Protein AF-A0A095Z641-F1 (afdb_monomer_lite)

Foldseek 3Di:
DPDAPVVLLVVLVVLVVCLVPVLVVDDLVCNVVNLVVSLVSLVVSLVSCVVVVHDPSVVVSLVVLVVLLVLLVVVVVCCVPPVDDPDPVSCVSLVSLPPRPCSNVSSVSSNVSSVVSVVVVVVSPVPPPD

pLDDT: mean 86.84, std 12.63, range [34.56, 96.25]

Struct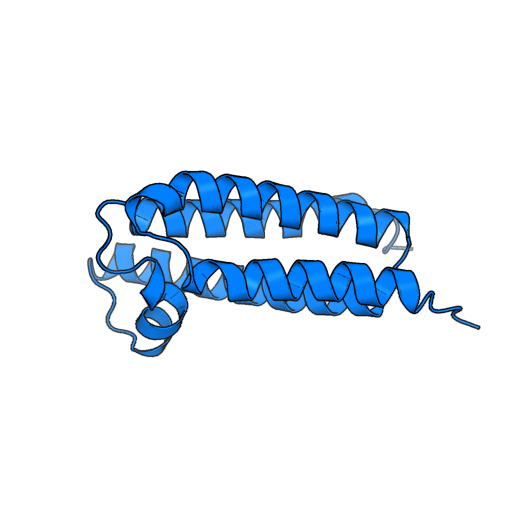ure (mmCIF, N/CA/C/O backbone):
data_AF-A0A095Z641-F1
#
_entry.id   AF-A0A095Z641-F1
#
loop_
_atom_site.group_PDB
_atom_site.id
_atom_site.type_symbol
_atom_site.label_atom_id
_atom_site.label_alt_id
_atom_site.label_comp_id
_atom_site.label_asym_id
_atom_site.label_entity_id
_atom_site.label_seq_id
_atom_site.pdbx_PDB_ins_code
_atom_site.Cartn_x
_atom_site.Cartn_y
_atom_site.Cartn_z
_atom_site.occupancy
_atom_site.B_iso_or_equiv
_atom_site.auth_seq_id
_atom_site.auth_comp_id
_atom_site.auth_asym_id
_atom_site.auth_atom_id
_atom_site.pdbx_PDB_model_num
ATOM 1 N N . MET A 1 1 ? 21.417 10.184 -21.252 1.00 47.69 1 MET A N 1
ATOM 2 C CA . MET A 1 1 ? 20.077 10.783 -21.422 1.00 47.69 1 MET A CA 1
ATOM 3 C C . MET A 1 1 ? 19.066 9.783 -20.887 1.00 47.69 1 MET A C 1
ATOM 5 O O . MET A 1 1 ? 19.011 8.681 -21.414 1.00 47.69 1 MET A O 1
ATOM 9 N N . ILE A 1 2 ? 18.374 10.094 -19.788 1.00 59.62 2 ILE A N 1
ATOM 10 C CA . ILE A 1 2 ? 17.323 9.218 -19.249 1.00 59.62 2 ILE A CA 1
ATOM 11 C C . ILE A 1 2 ? 16.138 9.323 -20.210 1.00 59.62 2 ILE A C 1
ATOM 13 O O . ILE A 1 2 ? 15.540 10.389 -20.326 1.00 59.62 2 ILE A O 1
ATOM 17 N N . VAL A 1 3 ? 15.839 8.252 -20.942 1.00 65.88 3 VAL A N 1
ATOM 18 C CA . VAL A 1 3 ? 14.657 8.200 -21.809 1.00 65.88 3 VAL A CA 1
ATOM 19 C C . VAL A 1 3 ? 13.490 7.757 -20.939 1.00 65.88 3 VAL A C 1
ATOM 21 O O . VAL A 1 3 ? 13.396 6.591 -20.564 1.00 65.88 3 VAL A O 1
ATOM 24 N N . ILE A 1 4 ? 12.646 8.711 -20.558 1.00 77.12 4 ILE A N 1
ATOM 25 C CA . ILE A 1 4 ? 11.441 8.444 -19.773 1.00 77.12 4 ILE A CA 1
ATOM 26 C C . ILE A 1 4 ? 10.351 7.977 -20.735 1.00 77.12 4 ILE A C 1
ATOM 28 O O . ILE A 1 4 ? 9.922 8.731 -21.609 1.00 77.12 4 ILE A O 1
ATOM 32 N N . ASP A 1 5 ? 9.885 6.742 -20.563 1.00 87.19 5 ASP A N 1
ATOM 33 C CA . ASP A 1 5 ? 8.707 6.250 -21.273 1.00 87.19 5 ASP A CA 1
ATOM 34 C C . ASP A 1 5 ? 7.441 6.786 -20.589 1.00 87.19 5 ASP A C 1
ATOM 36 O O . ASP A 1 5 ? 6.892 6.186 -19.660 1.00 87.19 5 ASP A O 1
ATOM 40 N N . VAL A 1 6 ? 7.003 7.962 -21.045 1.00 90.75 6 VAL A N 1
ATOM 41 C CA . VAL A 1 6 ? 5.873 8.713 -20.475 1.00 90.75 6 VAL A CA 1
ATOM 42 C C . VAL A 1 6 ? 4.592 7.877 -20.435 1.00 90.75 6 VAL A C 1
ATOM 44 O O . VAL A 1 6 ? 3.828 7.964 -19.476 1.00 90.75 6 VAL A O 1
ATOM 47 N N . ILE A 1 7 ? 4.358 7.028 -21.441 1.00 92.81 7 ILE A N 1
ATOM 48 C CA . ILE A 1 7 ? 3.147 6.202 -21.511 1.00 92.81 7 ILE A CA 1
ATOM 49 C C . ILE A 1 7 ? 3.172 5.145 -20.409 1.00 92.81 7 ILE A C 1
ATOM 51 O O . ILE A 1 7 ? 2.153 4.896 -19.758 1.00 92.81 7 ILE A O 1
ATOM 55 N N . LYS A 1 8 ? 4.325 4.510 -20.185 1.00 93.25 8 LYS A N 1
ATOM 56 C CA . LYS A 1 8 ? 4.454 3.492 -19.139 1.00 93.25 8 LYS A CA 1
ATOM 57 C C . LYS A 1 8 ? 4.393 4.089 -17.737 1.00 93.25 8 LYS A C 1
ATOM 59 O O . LYS A 1 8 ? 3.746 3.485 -16.883 1.00 93.25 8 LYS A O 1
ATOM 64 N N . GLU A 1 9 ? 5.002 5.255 -17.528 1.00 95.25 9 GLU A N 1
ATOM 65 C CA . GLU A 1 9 ? 4.899 6.019 -16.277 1.00 95.25 9 GLU A CA 1
ATOM 66 C C . GLU A 1 9 ? 3.438 6.372 -15.973 1.00 95.25 9 GLU A C 1
ATOM 68 O O . GLU A 1 9 ? 2.926 6.047 -14.904 1.00 95.25 9 GLU A O 1
ATOM 73 N N . LEU A 1 10 ? 2.721 6.948 -16.944 1.00 95.06 10 LEU A N 1
ATOM 74 C CA . LEU A 1 10 ? 1.322 7.332 -16.764 1.00 95.06 10 LEU A CA 1
ATOM 75 C C . LEU A 1 10 ? 0.437 6.132 -16.399 1.00 95.06 10 LEU A C 1
ATOM 77 O O . LEU A 1 10 ? -0.399 6.240 -15.507 1.00 95.06 10 LEU A O 1
ATOM 81 N N . LYS A 1 11 ? 0.639 4.970 -17.034 1.00 94.81 11 LYS A N 1
ATOM 82 C CA . LYS A 1 11 ? -0.106 3.744 -16.699 1.00 94.81 11 LYS A CA 1
ATOM 83 C C . LYS A 1 11 ? 0.092 3.327 -15.242 1.00 94.81 11 LYS A C 1
ATOM 85 O O . LYS A 1 11 ? -0.888 3.025 -14.567 1.00 94.81 11 LYS A O 1
ATOM 90 N N . ALA A 1 12 ? 1.332 3.326 -14.754 1.00 95.44 12 ALA A N 1
ATOM 91 C CA . ALA A 1 12 ? 1.617 2.973 -13.365 1.00 95.44 12 ALA A CA 1
ATOM 92 C C . ALA A 1 12 ? 1.005 3.989 -12.384 1.00 95.44 12 ALA A C 1
ATOM 94 O O . ALA A 1 12 ? 0.417 3.592 -11.378 1.00 95.44 12 ALA A O 1
ATOM 95 N N . LEU A 1 13 ? 1.066 5.285 -12.705 1.00 96.25 13 LEU A N 1
ATOM 96 C CA . LEU A 1 13 ? 0.443 6.348 -11.909 1.00 96.25 13 LEU A CA 1
ATOM 97 C C . LEU A 1 13 ? -1.076 6.222 -11.838 1.00 96.25 13 LEU A C 1
ATOM 99 O O . LEU A 1 13 ? -1.642 6.334 -10.753 1.00 96.25 13 LEU A O 1
ATOM 103 N N . LEU A 1 14 ? -1.734 5.928 -12.959 1.00 96.00 14 LEU A N 1
ATOM 104 C CA . LEU A 1 14 ? -3.180 5.714 -12.987 1.00 96.00 14 LEU A CA 1
ATOM 105 C C . LEU A 1 14 ? -3.595 4.528 -12.113 1.00 96.00 14 LEU A C 1
ATOM 107 O O . LEU A 1 14 ? -4.579 4.633 -11.384 1.00 96.00 14 LEU A O 1
ATOM 111 N N . ILE A 1 15 ? -2.830 3.431 -12.132 1.00 95.62 15 ILE A N 1
ATOM 112 C CA . ILE A 1 15 ? -3.103 2.277 -11.266 1.00 95.62 15 ILE A CA 1
ATOM 113 C C . ILE A 1 15 ? -2.912 2.648 -9.789 1.00 95.62 15 ILE A C 1
ATOM 115 O O . ILE A 1 15 ? -3.758 2.309 -8.966 1.00 95.62 15 ILE A O 1
ATOM 119 N N . MET A 1 16 ? -1.852 3.382 -9.438 1.00 95.62 16 MET A N 1
ATOM 120 C CA . MET A 1 16 ? -1.638 3.835 -8.056 1.00 95.62 16 MET A CA 1
ATOM 121 C C . MET A 1 16 ? -2.768 4.744 -7.559 1.00 95.62 16 MET A C 1
ATOM 123 O O . MET A 1 16 ? -3.284 4.533 -6.463 1.00 95.62 16 MET A O 1
ATOM 127 N N . ILE A 1 17 ? -3.184 5.719 -8.372 1.00 95.12 17 ILE A N 1
ATOM 128 C CA . ILE A 1 17 ? -4.308 6.613 -8.057 1.00 95.12 17 ILE A CA 1
ATOM 129 C C . ILE A 1 17 ? -5.592 5.803 -7.882 1.00 95.12 17 ILE A C 1
ATOM 131 O O . ILE A 1 17 ? -6.319 6.009 -6.912 1.00 95.12 17 ILE A O 1
ATOM 135 N N . PHE A 1 18 ? -5.847 4.846 -8.778 1.00 95.06 18 PHE A N 1
ATOM 136 C CA . PHE A 1 18 ? -6.981 3.940 -8.656 1.00 95.06 18 PHE A CA 1
ATOM 137 C C . PHE A 1 18 ? -6.946 3.177 -7.329 1.00 95.06 18 PHE A C 1
ATOM 139 O O . PHE A 1 18 ? -7.953 3.165 -6.626 1.00 95.06 18 PHE A O 1
ATOM 146 N N . CYS A 1 19 ? -5.805 2.605 -6.934 1.00 93.62 19 CYS A N 1
ATOM 147 C CA . CYS A 1 19 ? -5.686 1.866 -5.676 1.00 93.62 19 CYS A CA 1
ATOM 148 C C . CYS A 1 19 ? -5.971 2.725 -4.436 1.00 93.62 19 CYS A C 1
ATOM 150 O O . CYS A 1 19 ? -6.568 2.230 -3.486 1.00 93.62 19 CYS A O 1
ATOM 152 N N . VAL A 1 20 ? -5.569 3.999 -4.440 1.00 91.69 20 VAL A N 1
ATOM 153 C CA . VAL A 1 20 ? -5.824 4.916 -3.316 1.00 91.69 20 VAL A CA 1
ATOM 154 C C . VAL A 1 20 ? -7.287 5.357 -3.281 1.00 91.69 20 VAL A C 1
ATOM 156 O O . VAL A 1 20 ? -7.915 5.330 -2.227 1.00 91.69 20 VAL A O 1
ATOM 159 N N . LEU A 1 21 ? -7.849 5.753 -4.426 1.00 92.56 21 LEU A N 1
ATOM 160 C CA . LEU A 1 21 ? -9.191 6.336 -4.475 1.00 92.56 21 LEU A CA 1
ATOM 161 C C . LEU A 1 21 ? -10.306 5.294 -4.384 1.00 92.56 21 LEU A C 1
ATOM 163 O O . LEU A 1 21 ? -11.354 5.572 -3.807 1.00 92.56 21 LEU A O 1
ATOM 167 N N . SER A 1 22 ? -10.105 4.095 -4.933 1.00 91.44 22 SER A N 1
ATOM 168 C CA . SER A 1 22 ? -11.151 3.062 -4.977 1.00 91.44 22 SER A CA 1
ATOM 169 C C . SER A 1 22 ? -11.599 2.594 -3.591 1.00 91.44 22 SER A C 1
ATOM 171 O O . SER A 1 22 ? -12.759 2.222 -3.436 1.00 91.44 22 SER A O 1
ATOM 173 N N . VAL A 1 23 ? -10.739 2.709 -2.572 1.00 88.00 23 VAL A N 1
ATOM 174 C CA . VAL A 1 23 ? -11.053 2.386 -1.168 1.00 88.00 23 VAL A CA 1
ATOM 175 C C . VAL A 1 23 ? -12.292 3.148 -0.678 1.00 88.00 23 VAL A C 1
ATOM 177 O O . VAL A 1 23 ? -13.111 2.582 0.040 1.00 88.00 23 VAL A O 1
ATOM 180 N N . PHE A 1 24 ? -12.491 4.396 -1.117 1.00 87.75 24 PHE A N 1
ATOM 181 C CA . PHE A 1 24 ? -13.612 5.239 -0.681 1.00 87.75 24 PHE A CA 1
ATOM 182 C C . PHE A 1 24 ? -14.971 4.851 -1.283 1.00 87.75 24 PHE A C 1
ATOM 184 O O . PHE A 1 24 ? -16.002 5.314 -0.801 1.00 87.75 24 PHE A O 1
ATOM 191 N N . PHE A 1 25 ? -14.997 4.010 -2.320 1.00 89.00 25 PHE A N 1
ATOM 192 C CA . PHE A 1 25 ? -16.223 3.653 -3.047 1.00 89.00 25 PHE A CA 1
ATOM 193 C C . PHE A 1 25 ? -16.736 2.243 -2.725 1.00 89.00 25 PHE A C 1
ATOM 195 O O . PHE A 1 25 ? -17.742 1.802 -3.282 1.00 89.00 25 PHE A O 1
ATOM 202 N N . VAL A 1 26 ? -16.054 1.515 -1.840 1.00 88.50 26 VAL A N 1
ATOM 203 C CA . VAL A 1 26 ? -16.333 0.102 -1.564 1.00 88.50 26 VAL A CA 1
ATOM 204 C C . VAL A 1 26 ? -17.312 -0.042 -0.407 1.00 88.50 26 VAL A C 1
ATOM 206 O O . VAL A 1 26 ? -17.186 0.590 0.642 1.00 88.50 26 VAL A O 1
ATOM 209 N N . ARG A 1 27 ? -18.302 -0.921 -0.582 1.00 86.62 27 ARG A N 1
ATOM 210 C CA . ARG A 1 27 ? -19.245 -1.273 0.485 1.00 86.62 27 ARG A CA 1
ATOM 211 C C . ARG A 1 27 ? -18.531 -2.096 1.554 1.00 86.62 27 ARG A C 1
ATOM 213 O O . ARG A 1 27 ? -17.745 -2.978 1.224 1.00 86.62 27 ARG A O 1
ATOM 220 N N . LYS A 1 28 ? -18.890 -1.897 2.827 1.00 84.12 28 LYS A N 1
ATOM 221 C CA . LYS A 1 28 ? -18.287 -2.610 3.973 1.00 84.12 28 LYS A CA 1
ATOM 222 C C . LYS A 1 28 ? -18.250 -4.138 3.798 1.00 84.12 28 LYS A C 1
ATOM 224 O O . LYS A 1 28 ? -17.245 -4.757 4.120 1.00 84.12 28 LYS A O 1
ATOM 229 N N . ALA A 1 29 ? -19.308 -4.731 3.237 1.00 86.44 29 ALA A N 1
ATOM 230 C CA . ALA A 1 29 ? -19.397 -6.177 2.999 1.00 86.44 29 ALA A CA 1
ATOM 231 C C . ALA A 1 29 ? -18.354 -6.712 1.998 1.00 86.44 29 ALA A C 1
ATOM 233 O O . ALA A 1 29 ? -17.939 -7.862 2.098 1.00 86.44 29 ALA A O 1
ATOM 234 N N . ASP A 1 30 ? -17.909 -5.873 1.060 1.00 90.12 30 ASP A N 1
ATOM 235 C CA . ASP A 1 30 ? -16.990 -6.248 -0.018 1.00 90.12 30 ASP A CA 1
ATOM 236 C C . ASP A 1 30 ? -15.526 -5.883 0.316 1.00 90.12 30 ASP A C 1
ATOM 238 O O . ASP A 1 30 ? -14.618 -6.158 -0.471 1.00 90.12 30 ASP A O 1
ATOM 242 N N . MET A 1 31 ? -15.278 -5.275 1.486 1.00 89.81 31 MET A N 1
ATOM 243 C CA . MET A 1 31 ? -13.994 -4.673 1.861 1.00 89.81 31 MET A CA 1
ATOM 244 C C . MET A 1 31 ? -12.841 -5.685 1.883 1.00 89.81 31 MET A C 1
ATOM 246 O O . MET A 1 31 ? -11.758 -5.392 1.382 1.00 89.81 31 MET A O 1
ATOM 250 N N . THR A 1 32 ? -13.069 -6.898 2.395 1.00 91.50 32 THR A N 1
ATOM 251 C CA . THR A 1 32 ? -12.042 -7.953 2.441 1.00 91.50 32 THR A CA 1
ATOM 252 C C . THR A 1 32 ? -11.612 -8.399 1.046 1.00 91.50 32 THR A C 1
ATOM 254 O O . THR A 1 32 ? -10.418 -8.494 0.760 1.00 91.50 32 THR A O 1
ATOM 257 N N . ILE A 1 33 ? -12.581 -8.652 0.159 1.00 92.94 33 ILE A N 1
ATOM 258 C CA . ILE A 1 33 ? -12.313 -9.063 -1.227 1.00 92.94 33 ILE A CA 1
ATOM 259 C C . ILE A 1 33 ? -11.595 -7.933 -1.958 1.00 92.94 33 ILE A C 1
ATOM 261 O O . ILE A 1 33 ? -10.595 -8.156 -2.638 1.00 92.94 33 ILE A O 1
ATOM 265 N N . PHE A 1 34 ? -12.071 -6.706 -1.772 1.00 92.94 34 PHE A N 1
ATOM 266 C CA . PHE A 1 34 ? -11.455 -5.528 -2.348 1.00 92.94 34 PHE A CA 1
ATOM 267 C C . PHE A 1 34 ? -10.002 -5.342 -1.883 1.00 92.94 34 PHE A C 1
ATOM 269 O O . PHE A 1 34 ? -9.125 -5.108 -2.713 1.00 92.94 34 PHE A O 1
ATOM 276 N N . LEU A 1 35 ? -9.707 -5.531 -0.593 1.00 92.94 35 LEU A N 1
ATOM 277 C CA . LEU A 1 35 ? -8.346 -5.442 -0.060 1.00 92.94 35 LEU A CA 1
ATOM 278 C C . LEU A 1 35 ? -7.412 -6.487 -0.688 1.00 92.94 35 LEU A C 1
ATOM 280 O O . LEU A 1 35 ? -6.261 -6.179 -1.014 1.00 92.94 35 LEU A O 1
ATOM 284 N N . ALA A 1 36 ? -7.908 -7.706 -0.919 1.00 94.81 36 ALA A N 1
ATOM 285 C CA . ALA A 1 36 ? -7.168 -8.740 -1.637 1.00 94.81 36 ALA A CA 1
ATOM 286 C C . ALA A 1 36 ? -6.882 -8.333 -3.093 1.00 94.81 36 ALA A C 1
ATOM 288 O O . ALA A 1 36 ? -5.748 -8.464 -3.556 1.00 94.8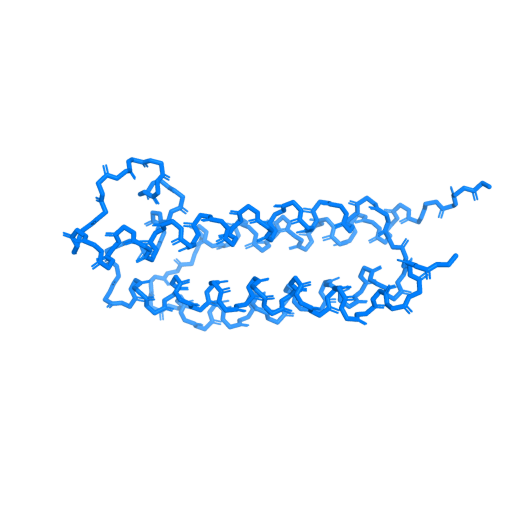1 36 ALA A O 1
ATOM 289 N N . VAL A 1 37 ? -7.869 -7.767 -3.795 1.00 95.31 37 VAL A N 1
ATOM 290 C CA . VAL A 1 37 ? -7.696 -7.250 -5.161 1.00 95.31 37 VAL A CA 1
ATOM 291 C C . VAL A 1 37 ? -6.658 -6.126 -5.188 1.00 95.31 37 VAL A C 1
ATOM 293 O O . VAL A 1 37 ? -5.694 -6.211 -5.947 1.00 95.31 37 VAL A O 1
ATOM 296 N N . ILE A 1 38 ? -6.777 -5.119 -4.319 1.00 94.88 38 ILE A N 1
ATOM 297 C CA . ILE A 1 38 ? -5.801 -4.023 -4.217 1.00 94.88 38 ILE A CA 1
ATOM 298 C C . ILE A 1 38 ? -4.395 -4.542 -3.913 1.00 94.88 38 ILE A C 1
ATOM 300 O O . ILE A 1 38 ? -3.427 -4.054 -4.496 1.00 94.88 38 ILE A O 1
ATOM 304 N N . SER A 1 39 ? -4.267 -5.571 -3.073 1.00 95.38 39 SER A N 1
ATOM 305 C CA . SER A 1 39 ? -2.974 -6.200 -2.786 1.00 95.38 39 SER A CA 1
ATOM 306 C C . SER A 1 39 ? -2.321 -6.756 -4.055 1.00 95.38 39 SER A C 1
ATOM 308 O O . SER A 1 39 ? -1.136 -6.519 -4.293 1.00 95.38 39 SER A O 1
ATOM 310 N N . VAL A 1 40 ? -3.100 -7.433 -4.908 1.00 96.00 40 VAL A N 1
ATOM 311 C CA . VAL A 1 40 ? -2.628 -7.939 -6.206 1.00 96.00 40 VAL A CA 1
ATOM 312 C C . VAL A 1 40 ? -2.243 -6.790 -7.137 1.00 96.00 40 VAL A C 1
ATOM 314 O O . VAL A 1 40 ? -1.169 -6.829 -7.734 1.00 96.00 40 VAL A O 1
ATOM 317 N N . PHE A 1 41 ? -3.064 -5.741 -7.236 1.00 95.62 41 PHE A N 1
ATOM 318 C CA . PHE A 1 41 ? -2.758 -4.582 -8.079 1.00 95.62 41 PHE A CA 1
ATOM 319 C C . PHE A 1 41 ? -1.472 -3.870 -7.650 1.00 95.62 41 PHE A C 1
ATOM 321 O O . PHE A 1 41 ? -0.634 -3.566 -8.500 1.00 95.62 41 PHE A O 1
ATOM 328 N N . LEU A 1 42 ? -1.271 -3.639 -6.350 1.00 95.06 42 LEU A N 1
ATOM 329 C CA . LEU A 1 42 ? -0.047 -3.021 -5.831 1.00 95.06 42 LEU A CA 1
ATOM 330 C C . LEU A 1 42 ? 1.183 -3.892 -6.106 1.00 95.06 42 LEU A C 1
ATOM 332 O O . LEU A 1 42 ? 2.217 -3.376 -6.530 1.00 95.06 42 LEU A O 1
ATOM 336 N N . PHE A 1 43 ? 1.058 -5.209 -5.942 1.00 94.44 43 PHE A N 1
ATOM 337 C CA . PHE A 1 43 ? 2.134 -6.149 -6.243 1.00 94.44 43 PHE A CA 1
ATOM 338 C C . PHE A 1 43 ? 2.501 -6.162 -7.735 1.00 94.44 43 PHE A C 1
ATOM 340 O O . PHE A 1 43 ? 3.670 -6.014 -8.091 1.00 94.44 43 PHE A O 1
ATOM 347 N N . LEU A 1 44 ? 1.508 -6.265 -8.625 1.00 94.44 44 LEU A N 1
ATOM 348 C CA . LEU A 1 44 ? 1.723 -6.210 -10.075 1.00 94.44 44 LEU A CA 1
ATOM 349 C C . LEU A 1 44 ? 2.303 -4.862 -10.516 1.00 94.44 44 LEU A C 1
ATOM 351 O O . LEU A 1 44 ? 3.163 -4.824 -11.395 1.00 94.44 44 LEU A O 1
ATOM 355 N N . THR A 1 45 ? 1.879 -3.767 -9.883 1.00 94.44 45 THR A N 1
ATOM 356 C CA . THR A 1 45 ? 2.404 -2.424 -10.160 1.00 94.44 45 THR A CA 1
ATOM 357 C C . THR A 1 45 ? 3.877 -2.318 -9.777 1.00 94.44 45 THR A C 1
ATOM 359 O O . THR A 1 45 ? 4.666 -1.826 -10.580 1.00 94.44 45 THR A O 1
ATOM 362 N N . SER A 1 46 ? 4.278 -2.841 -8.612 1.00 93.62 46 SER A N 1
ATOM 363 C CA . SER A 1 46 ? 5.692 -2.923 -8.208 1.00 93.62 46 SER A CA 1
ATOM 364 C C . SER A 1 46 ? 6.527 -3.709 -9.229 1.00 93.62 46 SER A C 1
ATOM 366 O O . SER A 1 46 ? 7.537 -3.204 -9.729 1.00 93.62 46 SER A O 1
ATOM 368 N N . LEU A 1 47 ? 6.069 -4.898 -9.642 1.00 92.25 47 LEU A N 1
ATOM 369 C CA . LEU A 1 47 ? 6.762 -5.692 -10.664 1.00 92.25 47 LEU A CA 1
ATOM 370 C C . LEU A 1 47 ? 6.863 -4.958 -12.005 1.00 92.25 47 LEU A C 1
ATOM 372 O O . LEU A 1 47 ? 7.922 -4.964 -12.632 1.00 92.25 47 LEU A O 1
ATOM 376 N N . TYR A 1 48 ? 5.785 -4.303 -12.435 1.00 93.44 48 TYR A N 1
ATOM 377 C CA . TYR A 1 48 ? 5.743 -3.539 -13.678 1.00 93.44 48 TYR A CA 1
ATOM 378 C C . TYR A 1 48 ? 6.709 -2.346 -13.659 1.00 93.44 48 TYR A C 1
ATOM 380 O O . TYR A 1 48 ? 7.443 -2.141 -14.630 1.00 93.44 48 TYR A O 1
ATOM 388 N N . ILE A 1 49 ? 6.750 -1.595 -12.553 1.00 92.94 49 ILE A N 1
ATOM 389 C CA . ILE A 1 49 ? 7.690 -0.488 -12.334 1.00 92.94 49 ILE A CA 1
ATOM 390 C C . ILE A 1 49 ? 9.129 -0.990 -12.452 1.00 92.94 49 ILE A C 1
ATOM 392 O O . ILE A 1 49 ? 9.930 -0.407 -13.187 1.00 92.94 49 ILE A O 1
ATOM 396 N N . ARG A 1 50 ? 9.449 -2.102 -11.779 1.00 89.94 50 ARG A N 1
ATOM 397 C CA . ARG A 1 50 ? 10.790 -2.693 -11.791 1.00 89.94 50 ARG A CA 1
ATOM 398 C C . ARG A 1 50 ? 11.182 -3.212 -13.172 1.00 89.94 50 ARG A C 1
ATOM 400 O O . ARG A 1 50 ? 12.286 -2.928 -13.627 1.00 89.94 50 ARG A O 1
ATOM 407 N N . ALA A 1 51 ? 10.289 -3.938 -13.843 1.00 90.44 51 ALA A N 1
ATOM 408 C CA . ALA A 1 51 ? 10.545 -4.518 -15.160 1.00 90.44 51 ALA A CA 1
ATOM 409 C C . ALA A 1 51 ? 10.788 -3.454 -16.241 1.00 90.44 51 ALA A C 1
ATOM 411 O O . ALA A 1 51 ? 11.550 -3.689 -17.174 1.00 90.44 51 ALA A O 1
ATOM 412 N N . ASN A 1 52 ? 10.162 -2.281 -16.110 1.00 90.25 52 ASN A N 1
ATOM 413 C CA . ASN A 1 52 ? 10.284 -1.191 -17.078 1.00 90.25 52 ASN A CA 1
ATOM 414 C C . ASN A 1 52 ? 11.249 -0.077 -16.646 1.00 90.25 52 ASN A C 1
ATOM 416 O O . ASN A 1 52 ? 11.415 0.883 -17.393 1.00 90.25 52 ASN A O 1
ATOM 420 N N . GLY A 1 53 ? 11.876 -0.181 -15.469 1.00 89.19 53 GLY A N 1
ATOM 421 C CA . GLY A 1 53 ? 12.816 0.829 -14.972 1.00 89.19 53 GLY A CA 1
ATOM 422 C C . GLY A 1 53 ? 12.193 2.217 -14.791 1.00 89.19 53 GLY A C 1
ATOM 423 O O . GLY A 1 53 ? 12.868 3.215 -15.028 1.00 89.19 53 GLY A O 1
ATOM 424 N N . LEU A 1 54 ? 10.913 2.282 -14.405 1.00 91.31 54 LEU A N 1
ATOM 425 C CA . LEU A 1 54 ? 10.178 3.543 -14.247 1.00 91.31 54 LEU A CA 1
ATOM 426 C C . LEU A 1 54 ? 10.721 4.314 -13.043 1.00 91.31 54 LEU A C 1
ATOM 428 O O . LEU A 1 54 ? 10.766 3.779 -11.938 1.00 91.31 54 LEU A O 1
ATOM 432 N N . ILE A 1 55 ? 11.148 5.558 -13.237 1.00 90.25 55 ILE A N 1
ATOM 433 C CA . ILE A 1 55 ? 11.843 6.338 -12.203 1.00 90.25 55 ILE A CA 1
ATOM 434 C C . ILE A 1 55 ? 10.834 7.132 -11.377 1.00 90.25 55 ILE A C 1
ATOM 436 O O . ILE A 1 55 ? 10.902 7.131 -10.147 1.00 90.25 55 ILE A O 1
ATOM 440 N N . ILE A 1 56 ? 9.881 7.788 -12.042 1.00 91.75 56 ILE A N 1
ATOM 441 C CA . ILE A 1 56 ? 8.911 8.666 -11.378 1.00 91.75 56 ILE A CA 1
ATOM 442 C C . ILE A 1 56 ? 7.936 7.812 -10.568 1.00 91.75 56 ILE A C 1
ATOM 444 O O . ILE A 1 56 ? 7.782 8.009 -9.360 1.00 91.75 56 ILE A O 1
ATOM 448 N N . SER A 1 57 ? 7.341 6.808 -11.214 1.00 94.44 57 SER A N 1
ATOM 449 C CA . SER A 1 57 ? 6.383 5.903 -10.581 1.00 94.44 57 SER A CA 1
ATOM 450 C C . SER A 1 57 ? 6.993 5.134 -9.419 1.00 94.44 57 SER A C 1
ATOM 452 O O . SER A 1 57 ? 6.324 4.946 -8.411 1.00 94.44 57 SER A O 1
ATOM 454 N N . LYS A 1 58 ? 8.268 4.738 -9.513 1.00 93.62 58 LYS A N 1
ATOM 455 C CA . LYS A 1 58 ? 8.982 4.067 -8.419 1.00 93.62 58 LYS A CA 1
ATOM 456 C C . LYS A 1 58 ? 9.062 4.932 -7.168 1.00 93.62 58 LYS A C 1
ATOM 458 O O . LYS A 1 58 ? 8.730 4.467 -6.082 1.00 93.62 58 LYS A O 1
ATOM 463 N N . ASN A 1 59 ? 9.471 6.190 -7.320 1.00 92.56 59 ASN A N 1
ATOM 464 C CA . ASN A 1 59 ? 9.593 7.104 -6.187 1.00 92.56 59 ASN A CA 1
ATOM 465 C C . ASN A 1 59 ? 8.230 7.384 -5.545 1.00 92.56 59 ASN A C 1
ATOM 467 O O . ASN A 1 59 ? 8.107 7.323 -4.324 1.00 92.56 59 ASN A O 1
ATOM 471 N N . ILE A 1 60 ? 7.199 7.626 -6.359 1.00 94.75 60 ILE A N 1
ATOM 472 C CA . ILE A 1 60 ? 5.835 7.858 -5.865 1.00 94.75 60 ILE A CA 1
ATOM 473 C C . ILE A 1 60 ? 5.291 6.612 -5.159 1.00 94.75 60 ILE A C 1
ATOM 475 O O . ILE A 1 60 ? 4.775 6.721 -4.048 1.00 94.75 60 ILE A O 1
ATOM 479 N N . PHE A 1 61 ? 5.462 5.428 -5.753 1.00 94.75 61 PHE A N 1
ATOM 480 C CA . PHE A 1 61 ? 5.047 4.161 -5.155 1.00 94.75 61 PHE A CA 1
ATOM 481 C C . PHE A 1 61 ? 5.682 3.965 -3.778 1.00 94.75 61 PHE A C 1
ATOM 483 O O . PHE A 1 61 ? 4.984 3.659 -2.816 1.00 94.75 61 PHE A O 1
ATOM 490 N N . TYR A 1 62 ? 6.987 4.207 -3.646 1.00 91.69 62 TYR A N 1
ATOM 491 C CA . TYR A 1 62 ? 7.655 4.078 -2.354 1.00 91.69 62 TYR A CA 1
ATOM 492 C C . TYR A 1 62 ? 7.179 5.073 -1.317 1.00 91.69 62 TYR A C 1
ATOM 494 O O . TYR A 1 62 ? 7.003 4.677 -0.170 1.00 91.69 62 TYR A O 1
ATOM 502 N N . ILE A 1 63 ? 6.969 6.333 -1.697 1.00 94.12 63 ILE A N 1
ATOM 503 C CA . ILE A 1 63 ? 6.443 7.335 -0.770 1.00 94.12 63 ILE A CA 1
ATOM 504 C C . ILE A 1 63 ? 5.079 6.873 -0.252 1.00 94.12 63 ILE A C 1
ATOM 506 O O . ILE A 1 63 ? 4.884 6.812 0.957 1.00 94.12 63 ILE A O 1
ATOM 510 N N . LEU A 1 64 ? 4.176 6.445 -1.141 1.00 93.75 64 LEU A N 1
ATOM 511 C CA . LEU A 1 64 ? 2.851 5.953 -0.755 1.00 93.75 64 LEU A CA 1
ATOM 512 C C . LEU A 1 64 ? 2.927 4.735 0.175 1.00 93.75 64 LEU A C 1
ATOM 514 O O . LEU A 1 64 ? 2.312 4.732 1.242 1.00 93.75 64 LEU A O 1
ATOM 518 N N . ILE A 1 65 ? 3.698 3.711 -0.203 1.00 94.62 65 ILE A 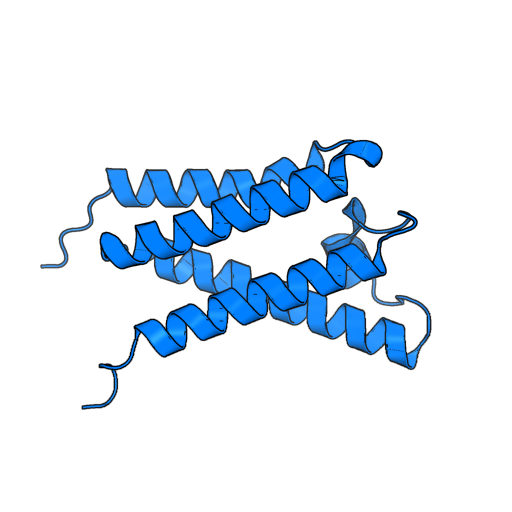N 1
ATOM 519 C CA . ILE A 1 65 ? 3.818 2.473 0.574 1.00 94.62 65 ILE A CA 1
ATOM 520 C C . ILE A 1 65 ? 4.492 2.724 1.928 1.00 94.62 65 ILE A C 1
ATOM 522 O O . ILE A 1 65 ? 4.025 2.201 2.938 1.00 94.62 65 ILE A O 1
ATOM 526 N N . ALA A 1 66 ? 5.554 3.530 1.976 1.00 93.56 66 ALA A N 1
ATOM 527 C CA . ALA A 1 66 ? 6.254 3.852 3.216 1.00 93.56 66 ALA A CA 1
ATOM 528 C C . ALA A 1 66 ? 5.387 4.701 4.153 1.00 93.56 66 ALA A C 1
ATOM 530 O O . ALA A 1 66 ? 5.298 4.388 5.338 1.00 93.56 66 ALA A O 1
ATOM 531 N N . SER A 1 67 ? 4.700 5.724 3.635 1.00 93.38 67 SER A N 1
ATOM 532 C CA . SER A 1 67 ? 3.766 6.526 4.430 1.00 93.38 67 SER A CA 1
ATOM 533 C C . SER A 1 67 ? 2.655 5.659 5.017 1.00 93.38 67 SER A C 1
ATOM 535 O O . SER A 1 67 ? 2.414 5.712 6.221 1.00 93.38 67 SER A O 1
ATOM 537 N N . LEU A 1 68 ? 2.027 4.801 4.205 1.00 93.38 68 LEU A N 1
ATOM 538 C CA . LEU A 1 68 ? 0.982 3.896 4.684 1.00 93.38 68 LEU A CA 1
ATOM 539 C C . LEU A 1 68 ? 1.518 2.892 5.718 1.00 93.38 68 LEU A C 1
ATOM 541 O O . LEU A 1 68 ? 0.848 2.616 6.714 1.00 93.38 68 LEU A O 1
ATOM 545 N N . ASN A 1 69 ? 2.735 2.377 5.531 1.00 95.56 69 ASN A N 1
ATOM 546 C CA . ASN A 1 69 ? 3.378 1.490 6.500 1.00 95.56 69 ASN A CA 1
ATOM 547 C C . ASN A 1 69 ? 3.601 2.180 7.855 1.00 95.56 69 ASN A C 1
ATOM 549 O O . ASN A 1 69 ? 3.270 1.620 8.895 1.00 95.56 69 ASN A O 1
ATOM 553 N N . VAL A 1 70 ? 4.092 3.421 7.846 1.00 94.25 70 VAL A N 1
ATOM 554 C CA . VAL A 1 70 ? 4.300 4.209 9.067 1.00 94.25 70 VAL A CA 1
ATOM 555 C C . VAL A 1 70 ? 2.970 4.483 9.773 1.00 94.25 70 VAL A C 1
ATOM 557 O O . VAL A 1 70 ? 2.863 4.250 10.976 1.00 94.25 70 VAL A O 1
ATOM 560 N N . PHE A 1 71 ? 1.930 4.904 9.046 1.00 93.88 71 PHE A N 1
ATOM 561 C CA . PHE A 1 71 ? 0.610 5.135 9.644 1.00 93.88 71 PHE A CA 1
ATOM 562 C C . PHE A 1 71 ? -0.001 3.856 10.226 1.00 93.88 71 PHE A C 1
ATOM 564 O O . PHE A 1 71 ? -0.515 3.877 11.343 1.00 93.88 71 PHE A O 1
ATOM 571 N N . THR A 1 72 ? 0.086 2.729 9.512 1.00 93.44 72 THR A N 1
ATOM 572 C CA . THR A 1 72 ? -0.424 1.440 10.015 1.00 93.44 72 THR A CA 1
ATOM 573 C C . THR A 1 72 ? 0.359 0.962 11.238 1.00 93.44 72 THR A C 1
ATOM 575 O O . THR A 1 72 ? -0.240 0.444 12.177 1.00 93.44 72 THR A O 1
ATOM 578 N N . MET A 1 73 ? 1.674 1.193 11.284 1.00 93.25 73 MET A N 1
ATOM 579 C CA . MET A 1 73 ? 2.501 0.905 12.455 1.00 93.25 73 MET A CA 1
ATOM 580 C C . MET A 1 73 ? 2.080 1.739 13.669 1.00 93.25 73 MET A C 1
ATOM 582 O O . MET A 1 73 ? 1.864 1.176 14.741 1.00 93.25 73 MET A O 1
ATOM 586 N N . PHE A 1 74 ? 1.916 3.057 13.508 1.00 92.62 74 PHE A N 1
ATOM 587 C CA . PHE A 1 74 ? 1.444 3.929 14.587 1.00 92.62 74 PHE A CA 1
ATOM 588 C C . PHE A 1 74 ? 0.068 3.510 15.100 1.00 92.62 74 PHE A C 1
ATOM 590 O O . PHE A 1 74 ? -0.119 3.424 16.311 1.00 92.6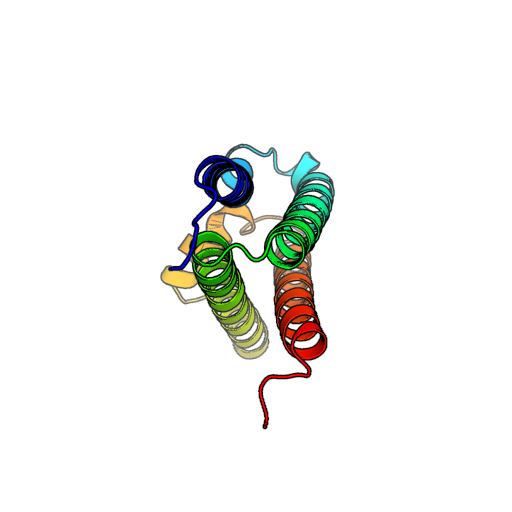2 74 PHE A O 1
ATOM 597 N N . PHE A 1 75 ? -0.854 3.175 14.194 1.00 91.81 75 PHE A N 1
ATOM 598 C CA . PHE A 1 75 ? -2.167 2.656 14.565 1.00 91.81 75 PHE A CA 1
ATOM 599 C C . PHE A 1 75 ? -2.051 1.396 15.426 1.00 91.81 75 PHE A C 1
ATOM 601 O O . PHE A 1 75 ? -2.649 1.317 16.495 1.00 91.81 75 PHE A O 1
ATOM 608 N N . VAL A 1 76 ? -1.273 0.404 14.978 1.00 89.81 76 VAL A N 1
ATOM 609 C CA . VAL A 1 76 ? -1.113 -0.862 15.707 1.00 89.81 76 VAL A CA 1
ATOM 610 C C . VAL A 1 76 ? -0.495 -0.622 17.084 1.00 89.81 76 VAL A C 1
ATOM 612 O O . VAL A 1 76 ? -0.967 -1.197 18.059 1.00 89.81 76 VAL A O 1
ATOM 615 N N . ILE A 1 77 ? 0.519 0.240 17.186 1.00 89.38 77 ILE A N 1
ATOM 616 C CA . ILE A 1 77 ? 1.155 0.582 18.466 1.00 89.38 77 ILE A CA 1
ATOM 617 C C . ILE A 1 77 ? 0.153 1.248 19.411 1.00 89.38 77 ILE A C 1
ATOM 619 O O . ILE A 1 77 ? 0.025 0.823 20.557 1.00 89.38 77 ILE A O 1
ATOM 623 N N . GLN A 1 78 ? -0.573 2.263 18.940 1.00 89.00 78 GLN A N 1
ATOM 624 C CA . GLN A 1 78 ? -1.546 2.981 19.758 1.00 89.00 78 GLN A CA 1
ATOM 625 C C . GLN A 1 78 ? -2.656 2.050 20.244 1.00 89.00 78 GLN A C 1
ATOM 627 O O . GLN A 1 78 ? -2.935 2.007 21.439 1.00 89.00 78 GLN A O 1
ATOM 632 N N . TYR A 1 79 ? -3.200 1.231 19.342 1.00 87.06 79 TYR A N 1
ATOM 633 C CA . TYR A 1 79 ? -4.226 0.250 19.675 1.00 87.06 79 TYR A CA 1
ATOM 634 C C . TYR A 1 79 ? -3.745 -0.768 20.720 1.00 87.06 79 TYR A C 1
ATOM 636 O O . TYR A 1 79 ? -4.491 -1.115 21.630 1.00 87.06 79 TYR A O 1
ATOM 644 N N . LEU A 1 80 ? -2.493 -1.235 20.633 1.00 86.62 80 LEU A N 1
ATOM 645 C CA . LEU A 1 80 ? -1.930 -2.185 21.600 1.00 86.62 80 LEU A CA 1
ATOM 646 C C . LEU A 1 80 ? -1.673 -1.568 22.983 1.00 86.62 80 LEU A C 1
ATOM 648 O O . LEU A 1 80 ? -1.760 -2.283 23.977 1.00 86.62 80 LEU A O 1
ATOM 652 N N . ILE A 1 81 ? -1.329 -0.278 23.053 1.00 88.06 81 ILE A N 1
ATOM 653 C CA . ILE A 1 81 ? -1.011 0.404 24.317 1.00 88.06 81 ILE A CA 1
ATOM 654 C C . ILE A 1 81 ? -2.275 0.926 25.005 1.00 88.06 81 ILE A C 1
ATOM 656 O O . ILE A 1 81 ? -2.413 0.787 26.217 1.00 88.06 81 ILE A O 1
ATOM 660 N N . GLN A 1 82 ? -3.169 1.562 24.247 1.00 85.56 82 GLN A N 1
ATOM 661 C CA . GLN A 1 82 ? -4.305 2.318 24.782 1.00 85.56 82 GLN A CA 1
ATOM 662 C C . GLN A 1 82 ? -5.634 1.563 24.652 1.00 85.56 82 GLN A C 1
ATOM 664 O O . GLN A 1 82 ? -6.603 1.932 25.301 1.00 85.56 82 GLN A O 1
ATOM 669 N N . GLY A 1 83 ? -5.705 0.512 23.825 1.00 80.12 83 GLY A N 1
ATOM 670 C CA . GLY A 1 83 ? -6.951 -0.205 23.518 1.00 80.12 83 GLY A CA 1
ATOM 671 C C . GLY A 1 83 ? -7.898 0.554 22.579 1.00 80.12 83 GLY A C 1
ATOM 672 O O . GLY A 1 83 ? -8.828 -0.037 22.033 1.00 80.12 83 GLY A O 1
ATOM 673 N N . GLU A 1 84 ? -7.633 1.838 22.343 1.00 80.12 84 GLU A N 1
ATOM 674 C CA . GLU A 1 84 ? -8.397 2.736 21.485 1.00 80.12 84 GLU A CA 1
ATOM 675 C C . GLU A 1 84 ? -7.469 3.651 20.673 1.00 80.12 84 GLU A C 1
ATOM 677 O O . GLU A 1 84 ? -6.270 3.762 20.942 1.00 80.12 84 GLU A O 1
ATOM 682 N N . ILE A 1 85 ? -8.02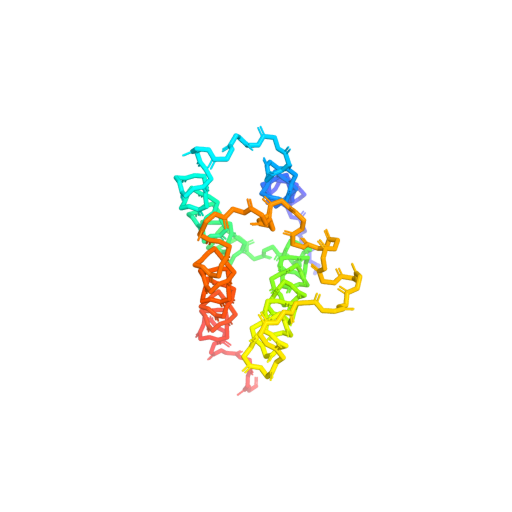5 4.282 19.640 1.00 81.88 85 ILE A N 1
ATOM 683 C CA . ILE A 1 85 ? -7.318 5.252 18.802 1.00 81.88 85 ILE A CA 1
ATOM 684 C C . ILE A 1 85 ? -7.713 6.635 19.290 1.00 81.88 85 ILE A C 1
ATOM 686 O O . ILE A 1 85 ? -8.884 6.980 19.258 1.00 81.88 85 ILE A O 1
ATOM 690 N N . THR A 1 86 ? -6.741 7.418 19.749 1.00 78.69 86 THR A N 1
ATOM 691 C CA . THR A 1 86 ? -6.981 8.767 20.291 1.00 78.69 86 THR A CA 1
ATOM 692 C C . THR A 1 86 ? -6.457 9.870 19.372 1.00 78.69 86 THR A C 1
ATOM 694 O O . THR A 1 86 ? -6.581 11.054 19.669 1.00 78.69 86 THR A O 1
ATOM 697 N N . THR A 1 87 ? -5.834 9.505 18.247 1.00 86.00 87 THR A N 1
ATOM 698 C CA . THR A 1 87 ? -5.223 10.460 17.319 1.00 86.00 87 THR A CA 1
ATOM 699 C C . THR A 1 87 ? -6.135 10.728 16.128 1.00 86.00 87 THR A C 1
ATOM 701 O O . THR A 1 87 ? -6.267 9.871 15.255 1.00 86.00 87 THR A O 1
ATOM 704 N N . GLU A 1 88 ? -6.652 11.957 16.027 1.00 86.44 88 GLU A N 1
ATOM 705 C CA . GLU A 1 88 ? -7.534 12.405 14.931 1.00 86.44 88 GLU A CA 1
ATOM 706 C C . GLU A 1 88 ? -6.948 12.133 13.535 1.00 86.44 88 GLU A C 1
ATOM 708 O O . GLU A 1 88 ? -7.659 11.742 12.611 1.00 86.44 88 GLU A O 1
ATOM 713 N N . LEU A 1 89 ? -5.628 12.283 13.369 1.00 86.31 89 LEU A N 1
ATOM 714 C CA . LEU A 1 89 ? -4.960 11.987 12.099 1.00 86.31 89 LEU A CA 1
ATOM 715 C C . LEU A 1 89 ? -5.091 10.506 11.707 1.00 86.31 89 LEU A C 1
ATOM 717 O O . LEU A 1 89 ? -5.333 10.202 10.541 1.00 86.31 89 LEU A O 1
ATOM 721 N N . LEU A 1 90 ? -4.925 9.581 12.657 1.00 87.00 90 LEU A N 1
ATOM 722 C CA . LEU A 1 90 ? -5.041 8.145 12.387 1.00 87.00 90 LEU A CA 1
ATOM 723 C C . LEU A 1 90 ? -6.494 7.753 12.132 1.00 87.00 90 LEU A C 1
ATOM 725 O O . LEU A 1 90 ? -6.752 6.952 11.233 1.00 87.00 90 LEU A O 1
ATOM 729 N N . GLU A 1 91 ? -7.434 8.358 12.858 1.00 86.00 91 GLU A N 1
ATOM 730 C CA . GLU A 1 91 ? -8.860 8.195 12.582 1.00 86.00 91 GLU A CA 1
ATOM 731 C C . GLU A 1 91 ? -9.209 8.652 11.168 1.00 86.00 91 GLU A C 1
ATOM 733 O O . GLU A 1 91 ? -9.886 7.923 10.452 1.00 86.00 91 GLU A O 1
ATOM 738 N N . MET A 1 92 ? -8.694 9.802 10.725 1.00 86.94 92 MET A N 1
ATOM 739 C CA . MET A 1 92 ? -8.925 10.307 9.372 1.00 86.94 92 MET A CA 1
ATOM 740 C C . MET A 1 92 ? -8.316 9.388 8.305 1.00 86.94 92 MET A C 1
ATOM 742 O O . MET A 1 92 ? -8.990 9.035 7.338 1.00 86.94 92 MET A O 1
ATOM 746 N N . VAL A 1 93 ? -7.057 8.972 8.476 1.00 86.81 93 VAL A N 1
ATOM 747 C CA . VAL A 1 93 ? -6.347 8.119 7.504 1.00 86.81 93 VAL A CA 1
ATOM 748 C C . VAL A 1 93 ? -7.009 6.746 7.368 1.00 86.81 93 VAL A C 1
ATOM 750 O O . VAL A 1 93 ? -7.113 6.220 6.260 1.00 86.81 93 VAL A O 1
ATOM 753 N N . PHE A 1 94 ? -7.485 6.169 8.474 1.00 89.12 94 PHE A N 1
ATOM 754 C CA . PHE A 1 94 ? -8.111 4.847 8.490 1.00 89.12 94 PHE A CA 1
ATOM 755 C C . PHE A 1 94 ? -9.638 4.888 8.571 1.00 89.12 94 PHE A C 1
ATOM 757 O O . PHE A 1 94 ? -10.248 3.839 8.765 1.00 89.12 94 PHE A O 1
ATOM 764 N N . ALA A 1 95 ? -10.270 6.047 8.360 1.00 87.31 95 ALA A N 1
ATOM 765 C CA . ALA A 1 95 ? -11.712 6.249 8.536 1.00 87.31 95 ALA A CA 1
ATOM 766 C C . ALA A 1 95 ? -12.562 5.205 7.798 1.00 87.31 95 ALA A C 1
ATOM 768 O O . ALA A 1 95 ? -13.570 4.733 8.314 1.00 87.31 95 ALA A O 1
ATOM 769 N N . VAL A 1 96 ? -12.123 4.794 6.604 1.00 84.44 96 VAL A N 1
ATOM 770 C CA . VAL A 1 96 ? -12.823 3.796 5.781 1.00 84.44 96 VAL A CA 1
ATOM 771 C C . VAL A 1 96 ? -12.818 2.401 6.427 1.00 84.44 96 VAL A C 1
ATOM 773 O O . VAL A 1 96 ? -13.739 1.606 6.228 1.00 84.44 96 VAL A O 1
ATOM 776 N N . PHE A 1 97 ? -11.794 2.094 7.221 1.00 84.62 97 PHE A N 1
ATOM 777 C CA . PHE A 1 97 ? -11.663 0.832 7.946 1.00 84.62 97 PHE A CA 1
ATOM 778 C C . PHE A 1 97 ? -12.242 0.901 9.361 1.00 84.62 97 PHE A C 1
ATOM 780 O O . PHE A 1 97 ? -12.648 -0.136 9.874 1.00 84.62 97 PHE A O 1
ATOM 787 N N . MET A 1 98 ? -12.303 2.092 9.966 1.00 82.75 98 MET A N 1
ATOM 788 C CA . MET A 1 98 ? -12.827 2.309 11.316 1.00 82.75 98 MET A CA 1
ATOM 789 C C . MET A 1 98 ? -14.322 1.969 11.417 1.00 82.75 98 MET A C 1
ATOM 791 O O . MET A 1 98 ? -15.109 2.186 10.494 1.00 82.75 98 MET A O 1
ATOM 795 N N . GLY A 1 99 ? -14.728 1.407 12.560 1.00 73.88 99 GLY A N 1
ATOM 796 C CA . GLY A 1 99 ? -16.118 0.995 12.794 1.00 73.88 99 GLY A CA 1
ATOM 797 C C . GLY A 1 99 ? -16.560 -0.213 11.958 1.00 73.88 99 GLY A C 1
ATOM 798 O O . GLY A 1 99 ? -17.760 -0.416 11.758 1.00 73.88 99 GLY A O 1
ATOM 799 N N . GLN A 1 100 ? -15.610 -0.989 11.430 1.00 76.75 100 GLN A N 1
ATOM 800 C CA . GLN A 1 100 ? -15.863 -2.327 10.899 1.00 76.75 100 GLN A CA 1
ATOM 801 C C . GLN A 1 100 ? -15.437 -3.377 11.929 1.00 76.75 100 GLN A C 1
ATOM 803 O O . GLN A 1 100 ? -14.396 -3.225 12.572 1.00 76.75 100 GLN A O 1
ATOM 808 N N . ASP A 1 101 ? -16.165 -4.490 12.022 1.00 78.00 101 ASP A N 1
ATOM 809 C CA . ASP A 1 101 ? -15.842 -5.585 12.957 1.00 78.00 101 ASP A CA 1
ATOM 810 C C . ASP A 1 101 ? -14.414 -6.128 12.758 1.00 78.00 101 ASP A C 1
ATOM 812 O O . ASP A 1 101 ? -13.777 -6.627 13.682 1.00 78.00 101 ASP A O 1
ATOM 816 N N . GLN A 1 102 ? -13.877 -5.979 11.543 1.00 85.06 102 GLN A N 1
ATOM 817 C CA . GLN A 1 102 ? -12.558 -6.458 11.136 1.00 85.06 102 GLN A CA 1
ATOM 818 C C . GLN A 1 102 ? -11.507 -5.338 11.003 1.00 85.06 102 GLN A C 1
ATOM 820 O O . GLN A 1 102 ? -10.477 -5.545 10.365 1.00 85.06 102 GLN A O 1
ATOM 825 N N . THR A 1 103 ? -11.712 -4.166 11.622 1.00 87.31 103 THR A N 1
ATOM 826 C CA . THR A 1 103 ? -10.787 -3.008 11.538 1.00 87.31 103 THR A CA 1
ATOM 827 C C . THR A 1 103 ? -9.323 -3.412 11.766 1.00 87.31 103 THR A C 1
ATOM 829 O O . THR A 1 103 ? -8.453 -3.159 10.929 1.00 87.31 103 THR A O 1
ATOM 832 N N . LEU A 1 104 ? -9.047 -4.109 12.876 1.00 88.25 104 LEU A N 1
ATOM 833 C CA . LEU A 1 104 ? -7.691 -4.530 13.237 1.00 88.25 104 LEU A CA 1
ATOM 834 C C . LEU A 1 104 ? -7.096 -5.508 12.213 1.00 88.25 104 LEU A C 1
ATOM 836 O O . LEU A 1 104 ? -5.895 -5.475 11.951 1.00 88.25 104 LEU A O 1
ATOM 840 N N . PHE A 1 105 ? -7.928 -6.373 11.630 1.00 91.12 105 PHE A N 1
ATOM 841 C CA . PHE A 1 105 ? -7.510 -7.308 10.592 1.00 91.12 105 PHE A CA 1
ATOM 842 C C . PHE A 1 105 ? -7.084 -6.570 9.318 1.00 91.12 105 PHE A C 1
ATOM 844 O O . PHE A 1 105 ? -5.993 -6.832 8.813 1.00 91.12 105 PHE A O 1
ATOM 851 N N . TYR A 1 106 ? -7.870 -5.597 8.847 1.00 91.56 106 TYR A N 1
ATOM 852 C CA . TYR A 1 106 ? -7.527 -4.811 7.656 1.00 91.56 106 TYR A CA 1
ATOM 853 C C . TYR A 1 106 ? -6.244 -4.002 7.836 1.00 91.56 106 TYR A C 1
ATOM 855 O O . TYR A 1 106 ? -5.397 -3.970 6.945 1.00 91.56 106 TYR A O 1
ATOM 863 N N . ILE A 1 107 ? -6.054 -3.392 9.004 1.00 91.69 107 ILE A N 1
ATOM 864 C CA . ILE A 1 107 ? -4.863 -2.581 9.270 1.00 91.69 107 ILE A CA 1
ATOM 865 C C . ILE A 1 107 ? -3.616 -3.459 9.390 1.00 91.69 107 ILE A C 1
ATOM 867 O O . ILE A 1 107 ? -2.579 -3.127 8.814 1.00 91.69 107 ILE A O 1
ATOM 871 N N . LYS A 1 108 ? -3.715 -4.621 10.050 1.00 91.12 108 LYS A N 1
ATOM 872 C CA . LYS A 1 108 ? -2.626 -5.610 10.062 1.00 91.12 108 LYS A CA 1
ATOM 873 C C . LYS A 1 108 ? -2.308 -6.105 8.654 1.00 91.12 108 LYS A C 1
ATOM 875 O O . LYS A 1 108 ? -1.136 -6.192 8.302 1.00 91.12 108 LYS A O 1
ATOM 880 N N . TRP A 1 109 ? -3.321 -6.384 7.835 1.00 94.69 109 TRP A N 1
ATOM 881 C CA . TRP A 1 109 ? -3.129 -6.771 6.437 1.00 94.69 109 TRP A CA 1
ATOM 882 C C . TRP A 1 109 ? -2.356 -5.699 5.665 1.00 94.69 109 TRP A C 1
ATOM 884 O O . TRP A 1 109 ? -1.361 -6.016 5.015 1.00 94.69 109 TRP A O 1
ATOM 894 N N . LEU A 1 110 ? -2.766 -4.430 5.762 1.00 94.06 110 LEU A N 1
ATOM 895 C CA . LEU A 1 110 ? -2.066 -3.312 5.123 1.00 94.06 110 LEU A CA 1
ATOM 896 C C . LEU A 1 110 ? -0.620 -3.186 5.617 1.00 94.06 110 LEU A C 1
ATOM 898 O O . LEU A 1 110 ? 0.287 -2.986 4.807 1.00 94.06 110 LEU A O 1
ATOM 902 N N . PHE A 1 111 ? -0.383 -3.359 6.918 1.00 94.69 111 PHE A N 1
ATOM 903 C CA . PHE A 1 111 ? 0.960 -3.348 7.491 1.00 94.69 111 PHE A CA 1
ATOM 904 C C . PHE A 1 111 ? 1.845 -4.461 6.908 1.00 94.69 111 PHE A C 1
ATOM 906 O O . PHE A 1 111 ? 2.959 -4.189 6.454 1.00 94.69 111 PHE A O 1
ATOM 913 N N . PHE A 1 112 ? 1.352 -5.703 6.851 1.00 94.31 112 PHE A N 1
ATOM 914 C CA . PHE A 1 112 ? 2.096 -6.822 6.262 1.00 94.31 112 PHE A CA 1
ATOM 915 C C . PHE A 1 112 ? 2.336 -6.636 4.763 1.00 94.31 112 PHE A C 1
ATOM 917 O O . PHE A 1 112 ? 3.455 -6.853 4.298 1.00 94.31 112 PHE A O 1
ATOM 924 N N . LEU A 1 113 ? 1.323 -6.192 4.015 1.00 94.62 113 LEU A N 1
ATOM 925 C CA . LEU A 1 113 ? 1.430 -5.933 2.581 1.00 94.62 113 LEU A CA 1
ATOM 926 C C . LEU A 1 113 ? 2.503 -4.881 2.286 1.00 94.62 113 LEU A C 1
ATOM 928 O O . LEU A 1 113 ? 3.408 -5.117 1.487 1.00 94.62 113 LEU A O 1
ATOM 932 N N . THR A 1 114 ? 2.416 -3.726 2.944 1.00 94.12 114 THR A N 1
ATOM 933 C CA . THR A 1 114 ? 3.358 -2.621 2.734 1.00 94.12 114 THR A CA 1
ATOM 934 C C . THR A 1 114 ? 4.772 -2.993 3.179 1.00 94.12 114 THR A C 1
ATOM 936 O O . THR A 1 114 ? 5.723 -2.721 2.448 1.00 94.12 114 THR A O 1
ATOM 939 N N . SER A 1 115 ? 4.926 -3.704 4.302 1.00 93.50 115 SER A N 1
ATOM 940 C CA . SER A 1 115 ? 6.231 -4.216 4.748 1.00 93.50 115 SER A CA 1
ATOM 941 C C . SER A 1 115 ? 6.825 -5.199 3.736 1.00 93.50 115 SER A C 1
ATOM 943 O O . SER A 1 115 ? 7.996 -5.086 3.373 1.00 93.50 115 SER A O 1
ATOM 945 N N . GLY A 1 116 ? 6.014 -6.135 3.232 1.00 92.44 116 GLY A N 1
ATOM 946 C CA . GLY A 1 116 ? 6.423 -7.103 2.215 1.00 92.44 116 GLY A CA 1
ATOM 947 C C . GLY A 1 116 ? 6.873 -6.435 0.916 1.00 92.44 116 GLY A C 1
ATOM 948 O O . GLY A 1 116 ? 7.924 -6.789 0.384 1.00 92.44 116 GLY A O 1
ATOM 949 N N . LEU A 1 117 ? 6.138 -5.422 0.444 1.00 92.56 117 LEU A N 1
ATOM 950 C CA . LEU A 1 117 ? 6.506 -4.641 -0.742 1.00 92.56 117 LEU A CA 1
ATOM 951 C C . LEU A 1 117 ? 7.829 -3.885 -0.544 1.00 92.56 117 LEU A C 1
ATOM 953 O O . LEU A 1 117 ? 8.690 -3.931 -1.419 1.00 92.56 117 LEU A O 1
ATOM 957 N N . ILE A 1 118 ? 8.042 -3.254 0.618 1.00 90.81 118 ILE A N 1
ATOM 958 C CA . ILE A 1 118 ? 9.309 -2.571 0.941 1.00 90.81 118 ILE A CA 1
ATOM 959 C C . ILE A 1 118 ? 10.484 -3.561 0.944 1.00 90.81 118 ILE A C 1
ATOM 961 O O . ILE A 1 118 ? 11.550 -3.268 0.397 1.00 90.81 118 ILE A O 1
ATOM 965 N N . ILE A 1 119 ? 10.305 -4.737 1.552 1.00 89.00 119 ILE A N 1
ATOM 966 C CA . ILE A 1 119 ? 11.341 -5.776 1.618 1.00 89.00 119 ILE A CA 1
ATOM 967 C C . ILE A 1 119 ? 11.660 -6.317 0.222 1.00 89.00 119 ILE A C 1
ATOM 969 O O . ILE A 1 119 ? 12.834 -6.415 -0.134 1.00 89.00 119 ILE A O 1
ATOM 973 N N . LEU A 1 120 ? 10.641 -6.637 -0.582 1.00 84.81 120 LEU A N 1
ATOM 974 C CA . LEU A 1 120 ? 10.808 -7.163 -1.940 1.00 84.81 120 LEU A CA 1
ATOM 975 C C . LEU A 1 120 ? 11.622 -6.210 -2.815 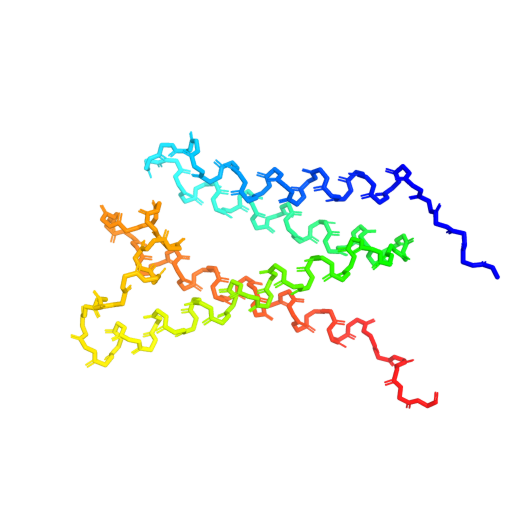1.00 84.81 120 LEU A C 1
ATOM 977 O O . LEU A 1 120 ? 12.471 -6.631 -3.600 1.00 84.81 120 LEU A O 1
ATOM 981 N N . GLU A 1 121 ? 11.404 -4.919 -2.632 1.00 75.56 121 GLU A N 1
ATOM 982 C CA . GLU A 1 121 ? 12.081 -3.865 -3.369 1.00 75.56 121 GLU A CA 1
ATOM 983 C C . GLU A 1 121 ? 13.543 -3.695 -2.936 1.00 75.56 121 GLU A C 1
ATOM 985 O O . GLU A 1 121 ? 14.428 -3.555 -3.784 1.00 75.56 121 GLU A O 1
ATOM 990 N N . LYS A 1 122 ? 13.837 -3.826 -1.635 1.00 73.56 122 LYS A N 1
ATOM 991 C CA . LYS A 1 122 ? 15.224 -3.868 -1.143 1.00 73.56 122 LYS A CA 1
ATOM 992 C C . LYS A 1 122 ? 15.965 -5.132 -1.589 1.00 73.56 122 LYS A C 1
ATOM 994 O O . LYS A 1 122 ? 17.109 -5.039 -2.028 1.00 73.56 122 LYS A O 1
ATOM 999 N N . LEU A 1 123 ? 15.322 -6.300 -1.535 1.00 63.19 123 LEU A N 1
ATOM 1000 C CA . LEU A 1 123 ? 15.907 -7.574 -1.980 1.00 63.19 123 LEU A CA 1
ATOM 1001 C C . LEU A 1 123 ? 16.113 -7.611 -3.502 1.00 63.19 123 LEU A C 1
ATOM 1003 O O . LEU A 1 123 ? 17.100 -8.154 -3.994 1.00 63.19 123 LEU A O 1
ATOM 1007 N N . GLY A 1 124 ? 15.216 -6.980 -4.261 1.00 53.06 124 GLY A N 1
ATOM 1008 C CA . GLY A 1 124 ? 15.328 -6.836 -5.709 1.00 53.06 124 GLY A CA 1
ATOM 1009 C C . GLY A 1 124 ? 16.427 -5.874 -6.180 1.00 53.06 124 GLY A C 1
ATOM 1010 O O . GLY A 1 124 ? 16.756 -5.875 -7.370 1.00 53.06 124 GLY A O 1
ATOM 1011 N N . GLY A 1 125 ? 16.992 -5.079 -5.263 1.00 47.06 125 GLY A N 1
ATOM 1012 C CA . GLY A 1 125 ? 17.999 -4.042 -5.496 1.00 47.06 125 GLY A CA 1
ATOM 1013 C C . GLY A 1 125 ? 19.438 -4.429 -5.132 1.00 47.06 125 GLY A C 1
ATOM 1014 O O . GLY A 1 125 ? 20.261 -3.537 -4.937 1.00 47.06 125 GLY A O 1
ATOM 1015 N N . GLY A 1 126 ? 19.768 -5.725 -5.057 1.00 42.12 126 GLY A N 1
ATOM 1016 C CA . GLY A 1 126 ? 21.089 -6.269 -4.684 1.00 42.12 126 GLY A CA 1
ATOM 1017 C C . GLY A 1 126 ? 22.294 -5.916 -5.584 1.00 42.12 126 GLY A C 1
ATOM 1018 O O . GLY A 1 126 ? 23.253 -6.680 -5.640 1.00 42.12 126 GLY A O 1
ATOM 1019 N N . LYS A 1 127 ? 22.271 -4.781 -6.294 1.00 47.31 127 LYS A N 1
ATOM 1020 C CA . LYS A 1 127 ? 23.428 -4.167 -6.973 1.00 47.31 127 LYS A CA 1
ATOM 1021 C C . LYS A 1 127 ? 23.523 -2.651 -6.731 1.00 47.31 127 LYS A C 1
ATOM 1023 O O . LYS A 1 127 ? 23.910 -1.911 -7.623 1.00 47.31 127 LYS A O 1
ATOM 1028 N N . SER A 1 128 ? 23.167 -2.172 -5.541 1.00 42.53 128 SER A N 1
ATOM 1029 C CA . SER A 1 128 ? 23.450 -0.788 -5.127 1.00 42.53 128 SER A CA 1
ATOM 1030 C C . SER A 1 128 ? 24.340 -0.801 -3.891 1.00 42.53 128 SER A C 1
ATOM 1032 O O . SER A 1 128 ? 23.899 -0.544 -2.775 1.00 42.53 128 SER A O 1
ATOM 1034 N N . GLY A 1 129 ? 25.589 -1.194 -4.108 1.00 42.19 129 GLY A N 1
ATOM 1035 C CA . GLY A 1 129 ? 26.609 -1.347 -3.079 1.00 42.19 129 GLY A CA 1
ATOM 1036 C C . GLY A 1 129 ? 27.926 -1.792 -3.700 1.00 42.19 129 GLY A C 1
ATOM 1037 O O . GLY A 1 129 ? 28.464 -2.820 -3.300 1.00 42.19 129 GLY A O 1
ATOM 1038 N N . ARG A 1 130 ? 28.363 -1.091 -4.752 1.00 34.56 130 ARG A N 1
ATOM 1039 C CA . ARG A 1 130 ? 29.719 -1.113 -5.307 1.00 34.56 130 ARG A CA 1
ATOM 1040 C C . ARG A 1 130 ? 29.879 -0.010 -6.339 1.00 34.56 130 ARG A C 1
ATOM 1042 O O . ARG A 1 130 ? 28.974 0.096 -7.194 1.00 34.56 130 ARG A O 1
#

Organism: NCBI:txid1284686

Sequence (130 aa):
MIVIDVIKELKALLIMIFCVLSVFFVRKADMTIFLAVISVFLFLTSLYIRANGLIISKNIFYILIASLNVFTMFFVIQYLIQGEITTELLEMVFAVFMGQDQTLFYIKWLFFLTSGLIILEKLGGGKSGR

Secondary structure (DSSP, 8-state):
-----HHHHHHHHHHHHHHHHHGGG--GGGHHHHHHHHHHHHHHHHHHHHHHT-HHHHHHHHHHHHHHHHHHHHHHHHHHHHSS---HHHHHHTTTTTTSTTHHHHHHHHHHHHHHHHHHHHHTTTT---

Radius of gyration: 16.19 Å; chains: 1; bounding box: 49×22×47 Å